Protein AF-A0A1D3TR74-F1 (afdb_monomer_lite)

InterPro domains:
  IPR025962 SdpI/YhfL-like [PF13630] (38-77)

Organism: NCBI:txid1619234

Radius of gyration: 17.68 Å; chains: 1; bounding box: 47×18×44 Å

Structure (mmCIF, N/CA/C/O backbone):
data_AF-A0A1D3TR74-F1
#
_entry.id   AF-A0A1D3TR74-F1
#
loop_
_atom_site.group_PDB
_atom_site.id
_atom_site.type_symbol
_atom_site.label_atom_id
_atom_site.label_alt_id
_atom_site.label_comp_id
_atom_site.label_asym_id
_atom_site.label_entity_id
_atom_site.label_seq_id
_atom_site.pdbx_PDB_ins_code
_atom_site.Cartn_x
_atom_site.Cartn_y
_atom_site.Cartn_z
_atom_site.occupancy
_atom_site.B_iso_or_equiv
_atom_site.auth_seq_id
_atom_site.auth_comp_id
_atom_site.auth_asym_id
_atom_site.auth_atom_id
_atom_site.pdbx_PDB_model_num
ATOM 1 N N . MET A 1 1 ? 33.178 -5.107 -24.279 1.00 56.34 1 MET A N 1
ATOM 2 C CA . MET A 1 1 ? 33.118 -5.502 -22.850 1.00 56.34 1 MET A CA 1
ATOM 3 C C . MET A 1 1 ? 32.377 -4.497 -21.962 1.00 56.34 1 MET A C 1
ATOM 5 O O . MET A 1 1 ? 31.520 -4.932 -21.210 1.00 56.34 1 MET A O 1
ATOM 9 N N . LEU A 1 2 ? 32.611 -3.178 -22.060 1.00 61.88 2 LEU A N 1
ATOM 10 C CA . LEU A 1 2 ? 31.918 -2.174 -21.219 1.00 61.88 2 LEU A CA 1
ATOM 11 C C . LEU A 1 2 ? 30.417 -1.962 -21.533 1.00 61.88 2 LEU A C 1
ATOM 13 O O . LEU A 1 2 ? 29.700 -1.369 -20.730 1.00 61.88 2 LEU A O 1
ATOM 17 N N . THR A 1 3 ? 29.931 -2.429 -22.686 1.00 77.06 3 THR A N 1
ATOM 18 C CA . THR A 1 3 ? 28.529 -2.301 -23.125 1.00 77.06 3 THR A CA 1
ATOM 19 C C . THR A 1 3 ? 27.617 -3.351 -22.501 1.00 77.06 3 THR A C 1
ATOM 21 O O . THR A 1 3 ? 26.504 -3.032 -22.097 1.00 77.06 3 THR A O 1
ATOM 24 N N . GLU A 1 4 ? 28.096 -4.587 -22.371 1.00 79.31 4 GLU A N 1
ATOM 25 C CA . GLU A 1 4 ? 27.287 -5.712 -21.890 1.00 79.31 4 GLU A CA 1
ATOM 26 C C . GLU A 1 4 ? 27.024 -5.615 -20.383 1.00 79.31 4 GLU A C 1
ATOM 28 O O . GLU A 1 4 ? 25.895 -5.814 -19.941 1.00 79.31 4 GLU A O 1
ATOM 33 N N . GLY A 1 5 ? 28.022 -5.177 -19.603 1.00 81.44 5 GLY A N 1
ATOM 34 C CA . GLY A 1 5 ? 27.831 -4.885 -18.178 1.00 81.44 5 GLY A CA 1
ATOM 35 C C . GLY A 1 5 ? 26.832 -3.747 -17.938 1.00 81.44 5 GLY A C 1
ATOM 36 O O . GLY A 1 5 ? 25.994 -3.830 -17.044 1.00 81.44 5 GLY A O 1
ATOM 37 N N . ARG A 1 6 ? 26.852 -2.712 -18.788 1.00 82.38 6 ARG A N 1
ATOM 38 C CA . ARG A 1 6 ? 25.938 -1.564 -18.683 1.00 82.38 6 ARG A CA 1
ATOM 39 C C . ARG A 1 6 ? 24.498 -1.933 -19.054 1.00 82.38 6 ARG A C 1
ATOM 41 O O . ARG A 1 6 ? 23.571 -1.488 -18.385 1.00 82.38 6 ARG A O 1
ATOM 48 N N . LYS A 1 7 ? 24.314 -2.790 -20.065 1.00 82.00 7 LYS A N 1
ATOM 49 C CA . LYS A 1 7 ? 23.007 -3.372 -20.412 1.00 82.00 7 LYS A CA 1
ATOM 50 C C . LYS A 1 7 ? 22.461 -4.205 -19.255 1.00 82.00 7 LYS A C 1
ATOM 52 O O . LYS A 1 7 ? 21.322 -4.001 -18.857 1.00 82.00 7 LYS A O 1
ATOM 57 N N . PHE A 1 8 ? 23.272 -5.095 -18.685 1.00 87.75 8 PHE A N 1
ATOM 58 C CA . PHE A 1 8 ? 22.855 -5.922 -17.554 1.00 87.75 8 PHE A CA 1
ATOM 59 C C . PHE A 1 8 ? 22.390 -5.074 -16.359 1.00 87.75 8 PHE A C 1
ATOM 61 O O . PHE A 1 8 ? 21.285 -5.284 -15.869 1.00 87.75 8 PHE A O 1
ATOM 68 N N . MET A 1 9 ? 23.173 -4.067 -15.952 1.00 84.12 9 MET A N 1
ATOM 69 C CA . MET A 1 9 ? 22.803 -3.149 -14.862 1.00 84.12 9 MET A CA 1
ATOM 70 C C . MET A 1 9 ? 21.517 -2.357 -15.147 1.00 84.12 9 MET A C 1
ATOM 72 O O . MET A 1 9 ? 20.734 -2.105 -14.236 1.00 84.12 9 MET A O 1
ATOM 76 N N . PHE A 1 10 ? 21.284 -1.971 -16.403 1.00 86.25 10 PHE A N 1
ATOM 77 C CA . PHE A 1 10 ? 20.066 -1.269 -16.806 1.00 86.25 10 PHE A CA 1
ATOM 78 C C . PHE A 1 10 ? 18.821 -2.160 -16.664 1.00 86.25 10 PHE A C 1
ATOM 80 O O . PHE A 1 10 ? 17.841 -1.759 -16.037 1.00 86.25 10 PHE A O 1
ATOM 87 N N . TRP A 1 11 ? 18.878 -3.389 -17.186 1.00 85.69 11 TRP A N 1
ATOM 88 C CA . TRP A 1 11 ? 17.761 -4.336 -17.124 1.00 85.69 11 TRP A CA 1
ATOM 89 C C . TRP A 1 11 ? 17.440 -4.780 -15.697 1.00 85.69 11 TRP A C 1
ATOM 91 O O . TRP A 1 11 ? 16.266 -4.852 -15.329 1.00 85.69 11 TRP A O 1
ATOM 101 N N . THR A 1 12 ? 18.458 -5.049 -14.874 1.00 87.62 12 THR A N 1
ATOM 102 C CA . THR A 1 12 ? 18.230 -5.419 -13.472 1.00 87.62 12 THR A CA 1
ATOM 103 C C . THR A 1 12 ? 17.599 -4.270 -12.690 1.00 87.62 12 THR A C 1
ATOM 105 O O . THR A 1 12 ? 16.620 -4.497 -11.981 1.00 87.62 12 THR A O 1
ATOM 108 N N . ASN A 1 13 ? 18.072 -3.034 -12.872 1.00 85.38 13 ASN A N 1
ATOM 109 C CA . ASN A 1 13 ? 17.471 -1.860 -12.239 1.00 85.38 13 ASN A CA 1
ATOM 110 C C . ASN A 1 13 ? 15.999 -1.668 -12.653 1.00 85.38 13 ASN A C 1
ATOM 112 O O . ASN A 1 13 ? 15.140 -1.464 -11.798 1.00 85.38 13 ASN A O 1
ATOM 116 N N . MET A 1 14 ? 15.686 -1.818 -13.944 1.00 85.31 14 MET A N 1
ATOM 117 C CA . MET A 1 14 ? 14.318 -1.687 -14.460 1.00 85.31 14 MET A CA 1
ATOM 118 C C . MET A 1 14 ? 13.358 -2.727 -13.853 1.00 85.31 14 MET A C 1
ATOM 120 O O . MET A 1 14 ? 12.230 -2.393 -13.488 1.00 85.31 14 MET A O 1
ATOM 124 N N . LEU A 1 15 ? 13.819 -3.971 -13.679 1.00 86.38 15 LEU A N 1
ATOM 125 C CA . LEU A 1 15 ? 13.071 -5.027 -12.988 1.00 86.38 15 LEU A CA 1
ATOM 126 C C . LEU A 1 15 ? 12.770 -4.650 -11.532 1.00 86.38 15 LEU A C 1
ATOM 128 O O . LEU A 1 15 ? 11.612 -4.697 -11.111 1.00 86.38 15 LEU A O 1
ATOM 132 N N . PHE A 1 16 ? 13.785 -4.227 -10.775 1.00 85.50 16 PHE A N 1
ATOM 133 C CA . PHE A 1 16 ? 13.610 -3.839 -9.373 1.00 85.50 16 PHE A CA 1
ATOM 134 C C . PHE A 1 16 ? 12.672 -2.638 -9.206 1.00 85.50 16 PHE A C 1
ATOM 136 O O . PHE A 1 16 ? 11.818 -2.660 -8.315 1.00 85.50 16 PHE A O 1
ATOM 143 N N . CYS A 1 17 ? 12.771 -1.633 -10.082 1.00 86.12 17 CYS A N 1
ATOM 144 C CA . CYS A 1 17 ? 11.892 -0.466 -10.055 1.00 86.12 17 CYS A CA 1
ATOM 145 C C . CYS A 1 17 ? 10.416 -0.852 -10.200 1.00 86.12 17 CYS A C 1
ATOM 147 O O . CYS A 1 17 ? 9.591 -0.334 -9.463 1.00 86.12 17 CYS A O 1
ATOM 149 N N . ILE A 1 18 ? 10.071 -1.811 -11.066 1.00 88.62 18 ILE A N 1
ATOM 150 C CA . ILE A 1 18 ? 8.673 -2.228 -11.277 1.00 88.62 18 ILE A CA 1
ATOM 151 C C . ILE A 1 18 ? 8.164 -3.147 -10.155 1.00 88.62 18 ILE A C 1
ATOM 153 O O . ILE A 1 18 ? 6.987 -3.086 -9.786 1.00 88.62 18 ILE A O 1
ATOM 157 N N . MET A 1 19 ? 9.034 -3.976 -9.573 1.00 90.88 19 MET A N 1
ATOM 158 C CA . MET A 1 19 ? 8.646 -4.931 -8.529 1.00 90.88 19 MET A CA 1
ATOM 159 C C . MET A 1 19 ? 8.143 -4.251 -7.250 1.00 90.88 19 MET A C 1
ATOM 161 O O . MET A 1 19 ? 7.145 -4.688 -6.676 1.00 90.88 19 MET A O 1
ATOM 165 N N . VAL A 1 20 ? 8.791 -3.174 -6.804 1.00 90.19 20 VAL A N 1
ATOM 166 C CA . VAL A 1 20 ? 8.421 -2.466 -5.565 1.00 90.19 20 VAL A CA 1
ATOM 167 C C . VAL A 1 20 ? 6.982 -1.910 -5.591 1.00 90.19 20 VAL A C 1
ATOM 169 O O . VAL A 1 20 ? 6.200 -2.267 -4.703 1.00 90.19 20 VAL A O 1
ATOM 172 N N . PRO A 1 21 ? 6.561 -1.090 -6.576 1.00 90.81 21 PRO A N 1
ATOM 173 C CA . PRO A 1 21 ? 5.190 -0.594 -6.649 1.00 90.81 21 PRO A CA 1
ATOM 174 C C . PRO A 1 21 ? 4.183 -1.718 -6.898 1.00 90.81 21 PRO A C 1
ATOM 176 O O . PRO A 1 21 ? 3.086 -1.666 -6.342 1.00 90.81 21 PRO A O 1
ATOM 179 N N . ALA A 1 22 ? 4.549 -2.769 -7.642 1.00 92.25 22 ALA A N 1
ATOM 180 C CA . ALA A 1 22 ? 3.689 -3.938 -7.812 1.00 92.25 22 ALA A CA 1
ATOM 181 C C . ALA A 1 22 ? 3.391 -4.623 -6.465 1.00 92.25 22 ALA A C 1
ATOM 183 O O . ALA A 1 22 ? 2.231 -4.907 -6.162 1.00 92.25 22 ALA A O 1
ATOM 184 N N . ILE A 1 23 ? 4.405 -4.812 -5.614 1.00 93.31 23 ILE A N 1
ATOM 185 C CA . ILE A 1 23 ? 4.232 -5.366 -4.264 1.00 93.31 23 ILE A CA 1
ATOM 186 C C . ILE A 1 23 ? 3.333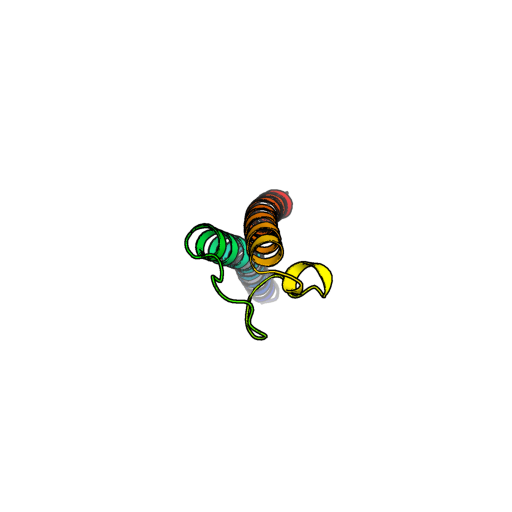 -4.459 -3.412 1.00 93.31 23 ILE A C 1
ATOM 188 O O . ILE A 1 23 ? 2.424 -4.956 -2.746 1.00 93.31 23 ILE A O 1
ATOM 192 N N . ILE A 1 24 ? 3.525 -3.137 -3.463 1.00 91.25 24 ILE A N 1
ATOM 193 C CA . ILE A 1 24 ? 2.686 -2.173 -2.729 1.00 91.25 24 ILE A CA 1
ATOM 194 C C . ILE A 1 24 ? 1.215 -2.278 -3.165 1.00 91.25 24 ILE A C 1
ATOM 196 O O . ILE A 1 24 ? 0.324 -2.307 -2.311 1.00 91.25 24 ILE A O 1
ATOM 200 N N . ILE A 1 25 ? 0.953 -2.390 -4.472 1.00 92.94 25 ILE A N 1
ATOM 201 C CA . ILE A 1 25 ? -0.400 -2.570 -5.017 1.00 92.94 25 ILE A CA 1
ATOM 202 C C . ILE A 1 25 ? -1.004 -3.892 -4.528 1.00 92.94 25 ILE A C 1
ATOM 204 O O . ILE A 1 25 ? -2.144 -3.906 -4.060 1.00 92.94 25 ILE A O 1
ATOM 208 N N . VAL A 1 26 ? -0.250 -4.995 -4.585 1.00 92.88 26 VAL A N 1
ATOM 209 C CA . VAL A 1 26 ? -0.717 -6.313 -4.123 1.00 92.88 26 VAL A CA 1
ATOM 210 C C . VAL A 1 26 ? -1.056 -6.280 -2.633 1.00 92.88 26 VAL A C 1
ATOM 212 O O . VAL A 1 26 ? -2.144 -6.708 -2.245 1.00 92.88 26 VAL A O 1
ATOM 215 N N . ILE A 1 27 ? -0.183 -5.712 -1.796 1.00 90.44 27 ILE A N 1
ATOM 216 C CA . ILE A 1 27 ? -0.428 -5.572 -0.354 1.00 90.44 27 ILE A CA 1
ATOM 217 C C . ILE A 1 27 ? -1.670 -4.709 -0.105 1.00 90.44 27 ILE A C 1
ATOM 219 O O . ILE A 1 27 ? -2.551 -5.108 0.660 1.00 90.44 27 ILE A O 1
ATOM 223 N N . GLY A 1 28 ? -1.790 -3.567 -0.788 1.00 90.06 28 GLY A N 1
ATOM 224 C CA . GLY A 1 28 ? -2.961 -2.696 -0.696 1.00 90.06 28 GLY A CA 1
ATOM 225 C C . GLY A 1 28 ? -4.261 -3.406 -1.095 1.00 90.06 28 GLY A C 1
ATOM 226 O O . GLY A 1 28 ? -5.282 -3.258 -0.419 1.00 90.06 28 GLY A O 1
ATOM 227 N N . ALA A 1 29 ? -4.230 -4.239 -2.140 1.00 90.38 29 ALA A N 1
ATOM 228 C CA . ALA A 1 29 ? -5.379 -5.018 -2.601 1.00 90.38 29 ALA A CA 1
ATOM 229 C C . ALA A 1 29 ? -5.773 -6.111 -1.597 1.00 90.38 29 ALA A C 1
ATOM 231 O O . ALA A 1 29 ? -6.958 -6.265 -1.277 1.00 90.38 29 ALA A O 1
ATOM 232 N N . VAL A 1 30 ? -4.788 -6.829 -1.048 1.00 88.75 30 VAL A N 1
ATOM 233 C CA . VAL A 1 30 ? -5.006 -7.826 0.007 1.00 88.75 30 VAL A CA 1
ATOM 234 C C . VAL A 1 30 ? -5.606 -7.162 1.241 1.00 88.75 30 VAL A C 1
ATOM 236 O O . VAL A 1 30 ? -6.608 -7.654 1.750 1.00 88.75 30 VAL A O 1
ATOM 239 N N . PHE A 1 31 ? -5.081 -6.015 1.675 1.00 85.94 31 PHE A N 1
ATOM 240 C CA . PHE A 1 31 ? -5.586 -5.285 2.843 1.00 85.94 31 PHE A CA 1
ATOM 241 C C . PHE A 1 31 ? -6.969 -4.669 2.599 1.00 85.94 31 PHE A C 1
ATOM 243 O O . PHE A 1 31 ? -7.755 -4.525 3.535 1.00 85.94 31 PHE A O 1
ATOM 250 N N . LYS A 1 32 ? -7.311 -4.340 1.347 1.00 85.50 32 LYS A N 1
ATOM 251 C CA . LYS A 1 32 ? -8.662 -3.903 0.972 1.00 85.50 32 LYS A CA 1
ATOM 252 C C . LYS A 1 32 ? -9.669 -5.056 1.047 1.00 85.50 32 LYS A C 1
ATOM 254 O O . LYS A 1 32 ? -10.785 -4.841 1.515 1.00 85.50 32 LYS A O 1
ATOM 259 N N . LYS A 1 33 ? -9.292 -6.258 0.593 1.00 84.50 33 LYS A N 1
ATOM 260 C CA . LYS A 1 33 ? -10.165 -7.449 0.586 1.00 84.50 33 LYS A CA 1
ATOM 261 C C . LYS A 1 33 ? -10.250 -8.126 1.959 1.00 84.50 33 LYS A C 1
ATOM 263 O O . LYS A 1 33 ? -11.318 -8.571 2.365 1.00 84.50 33 LYS A O 1
ATOM 268 N N . HIS A 1 34 ? -9.137 -8.166 2.679 1.00 85.12 34 HIS A N 1
ATOM 269 C CA . HIS A 1 34 ? -8.984 -8.788 3.990 1.00 85.12 34 HIS A CA 1
ATOM 270 C C . HIS A 1 34 ? -8.355 -7.781 4.961 1.00 85.12 34 HIS A C 1
ATOM 272 O O . HIS A 1 34 ? -7.196 -7.936 5.351 1.00 85.12 34 HIS A O 1
ATOM 278 N N . PRO A 1 35 ? -9.093 -6.725 5.352 1.00 80.44 35 PRO A N 1
ATOM 279 C CA . PRO A 1 35 ? -8.583 -5.782 6.332 1.00 80.44 35 PRO A CA 1
ATOM 280 C C . PRO A 1 35 ? -8.295 -6.518 7.648 1.00 80.44 35 PRO A C 1
ATOM 282 O O . PRO A 1 35 ? -9.057 -7.418 8.024 1.00 80.44 35 PRO A O 1
ATOM 285 N N . PRO A 1 36 ? -7.217 -6.158 8.367 1.00 79.88 36 PRO A N 1
ATOM 286 C CA . PRO A 1 36 ? -6.897 -6.777 9.645 1.00 79.88 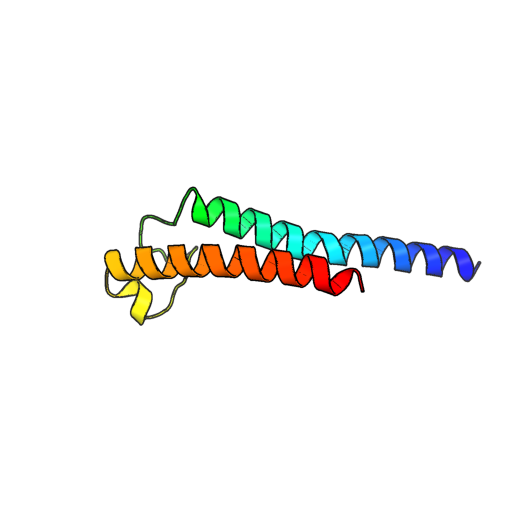36 PRO A CA 1
ATOM 287 C C . PRO A 1 36 ? -8.049 -6.528 10.626 1.00 79.88 36 PRO A C 1
ATOM 289 O O . PRO A 1 36 ? -8.249 -5.412 11.089 1.00 79.88 36 PRO A O 1
ATOM 292 N N . LYS A 1 37 ? -8.828 -7.573 10.927 1.00 74.69 37 LYS A N 1
ATOM 293 C CA . LYS A 1 37 ? -10.081 -7.482 11.707 1.00 74.69 37 LYS A CA 1
ATOM 294 C C . LYS A 1 37 ? -9.871 -7.286 13.207 1.00 74.69 37 LYS A C 1
ATOM 296 O O . LYS A 1 37 ? -10.822 -7.018 13.927 1.00 74.69 37 LYS A O 1
ATOM 301 N N . LYS A 1 38 ? -8.645 -7.486 13.690 1.00 79.00 38 LYS A N 1
ATOM 302 C CA . LYS A 1 38 ? -8.275 -7.338 15.098 1.00 79.00 38 LYS A CA 1
ATOM 303 C C . LYS A 1 38 ? -7.093 -6.390 15.199 1.00 79.00 38 LYS A C 1
ATOM 305 O O . LYS A 1 38 ? -6.151 -6.496 14.404 1.00 79.00 38 LYS A O 1
ATOM 310 N N . ILE A 1 39 ? -7.150 -5.507 16.193 1.00 81.31 39 ILE A N 1
ATOM 311 C CA . ILE A 1 39 ? -6.001 -4.707 16.611 1.00 81.31 39 ILE A CA 1
ATOM 312 C C . ILE A 1 39 ? -4.882 -5.683 16.970 1.00 81.31 39 ILE A C 1
ATOM 314 O O . ILE A 1 39 ? -5.044 -6.542 17.835 1.00 81.31 39 ILE A O 1
ATOM 318 N N . ASN A 1 40 ? -3.771 -5.596 16.251 1.00 80.56 40 ASN A N 1
ATOM 319 C CA . ASN A 1 40 ? -2.623 -6.467 16.445 1.00 80.56 40 ASN A CA 1
ATOM 320 C C . ASN A 1 40 ? -1.332 -5.651 16.284 1.00 80.56 40 ASN A C 1
ATOM 322 O O . ASN A 1 40 ? -1.324 -4.613 15.620 1.00 80.56 40 ASN A O 1
ATOM 326 N N . SER A 1 41 ? -0.239 -6.132 16.882 1.00 72.88 41 SER A N 1
ATOM 327 C CA . SER A 1 41 ? 1.064 -5.451 16.829 1.00 72.88 41 SER A CA 1
ATOM 328 C C . SER A 1 41 ? 1.885 -5.791 15.571 1.00 72.88 41 SER A C 1
ATOM 330 O O . SER A 1 41 ? 2.958 -5.237 15.362 1.00 72.88 41 SER A O 1
ATOM 332 N N . PHE A 1 42 ? 1.399 -6.688 14.707 1.00 73.62 42 PHE A N 1
ATOM 333 C CA . PHE A 1 42 ? 2.176 -7.262 13.603 1.00 73.62 42 PHE A CA 1
ATOM 334 C C . PHE A 1 42 ? 1.865 -6.646 12.229 1.00 73.62 42 PHE A C 1
ATOM 336 O O . PHE A 1 42 ? 2.765 -6.425 11.427 1.00 73.62 42 PHE A O 1
ATOM 343 N N . ALA A 1 43 ? 0.617 -6.276 11.948 1.00 73.94 43 ALA A N 1
ATOM 344 C CA . ALA A 1 43 ? 0.156 -5.802 10.647 1.00 73.94 43 ALA A CA 1
ATOM 345 C C . ALA A 1 43 ? -1.004 -4.801 10.778 1.00 73.94 43 ALA A C 1
ATOM 347 O O . ALA A 1 43 ? -1.910 -4.975 11.595 1.00 73.94 43 ALA A O 1
ATOM 348 N N . GLY A 1 44 ? -0.981 -3.764 9.938 1.00 78.69 44 GLY A N 1
ATOM 349 C CA . GLY A 1 44 ? -1.998 -2.710 9.892 1.00 78.69 44 GLY A CA 1
ATOM 350 C C . GLY A 1 44 ? -1.484 -1.329 10.307 1.00 78.69 44 GLY A C 1
ATOM 351 O O . GLY A 1 44 ? -0.330 -1.162 10.701 1.00 78.69 44 GLY A O 1
ATOM 352 N N . TYR A 1 45 ? -2.350 -0.323 10.210 1.00 79.81 45 TYR A N 1
ATOM 353 C CA . TYR A 1 45 ? -2.038 1.074 10.509 1.00 79.81 45 TYR A CA 1
ATOM 354 C C . TYR A 1 45 ? -2.042 1.334 12.027 1.00 79.81 45 TYR A C 1
ATOM 356 O O . TYR A 1 45 ? -3.056 1.719 12.623 1.00 79.81 45 TYR A O 1
ATOM 364 N N . ARG A 1 46 ? -0.885 1.089 12.655 1.00 80.75 46 ARG A N 1
ATOM 365 C CA . ARG A 1 46 ? -0.652 1.079 14.110 1.00 80.75 46 ARG A CA 1
ATOM 366 C C . ARG A 1 46 ? -0.321 2.462 14.679 1.00 80.75 46 ARG A C 1
ATOM 368 O O . ARG A 1 46 ? 0.752 2.685 15.225 1.00 80.75 46 ARG A O 1
ATOM 375 N N . THR A 1 47 ? -1.243 3.410 14.567 1.00 83.94 47 THR A N 1
ATOM 376 C CA . THR A 1 47 ? -1.140 4.668 15.331 1.00 83.94 47 THR A CA 1
ATOM 377 C C . THR A 1 47 ? -1.931 4.563 16.635 1.00 83.94 47 THR A C 1
ATOM 379 O O . THR A 1 47 ? -2.963 3.890 16.677 1.00 83.94 47 THR A O 1
ATOM 382 N N . VAL A 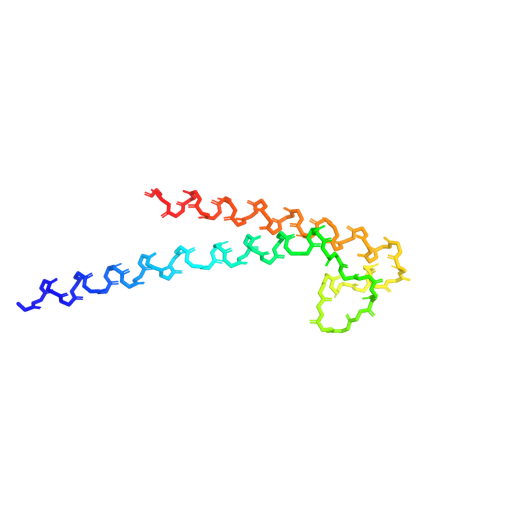1 48 ? -1.494 5.254 17.698 1.00 82.12 48 VAL A N 1
ATOM 383 C CA . VAL A 1 48 ? -2.178 5.267 19.015 1.00 82.12 48 VAL A CA 1
ATOM 384 C C . VAL A 1 48 ? -3.664 5.623 18.869 1.00 82.12 48 VAL A C 1
ATOM 386 O O . VAL A 1 48 ? -4.531 5.010 19.487 1.00 82.12 48 VAL A O 1
ATOM 389 N N . ARG A 1 49 ? -3.979 6.563 17.969 1.00 81.31 49 ARG A N 1
ATOM 390 C CA . ARG A 1 49 ? -5.353 6.980 17.654 1.00 81.31 49 ARG A CA 1
ATOM 391 C C . ARG A 1 49 ? -6.169 5.893 16.942 1.00 81.31 49 ARG A C 1
ATOM 393 O O . ARG A 1 49 ? -7.349 5.742 17.240 1.00 81.31 49 ARG A O 1
ATOM 400 N N . SER A 1 50 ? -5.553 5.148 16.022 1.00 81.56 50 SER A N 1
ATOM 401 C CA . SER A 1 50 ? -6.182 4.038 15.288 1.00 81.56 50 SER A CA 1
ATOM 402 C C . SER A 1 50 ? -6.507 2.862 16.215 1.00 81.56 50 SER A C 1
ATOM 404 O O . SER A 1 50 ? -7.590 2.293 16.141 1.00 81.56 50 SER A O 1
ATOM 406 N N . MET A 1 51 ? -5.619 2.551 17.162 1.00 85.69 51 MET A N 1
ATOM 407 C CA . MET A 1 51 ? -5.771 1.410 18.075 1.00 85.69 51 MET A CA 1
ATOM 408 C C . MET A 1 51 ? -6.707 1.670 19.268 1.00 85.69 51 MET A C 1
ATOM 410 O O . MET A 1 51 ? -6.987 0.751 20.029 1.00 85.69 51 MET A O 1
ATOM 414 N N . LYS A 1 52 ? -7.227 2.895 19.439 1.00 87.62 52 LYS A N 1
ATOM 415 C CA . LYS A 1 52 ? -8.086 3.263 20.582 1.00 87.62 52 LYS A CA 1
ATOM 416 C C . LYS A 1 52 ? -9.452 2.562 20.575 1.00 87.62 52 LYS A C 1
ATOM 418 O O . LYS A 1 52 ? -10.078 2.420 21.619 1.00 87.62 52 LYS A O 1
ATOM 423 N N . SER A 1 53 ? -9.949 2.158 19.406 1.00 89.00 53 SER A N 1
ATOM 424 C CA . SER A 1 53 ? -11.185 1.378 19.281 1.00 89.00 53 SER A CA 1
ATOM 425 C C . SER A 1 53 ? -11.184 0.558 17.997 1.00 89.00 53 SER A C 1
ATOM 427 O O . SER A 1 53 ? -10.574 0.959 17.007 1.00 89.00 53 SER A O 1
ATOM 429 N N . GLN A 1 54 ? -11.938 -0.542 17.973 1.00 86.31 54 GLN A N 1
ATOM 430 C CA . GLN A 1 54 ? -12.053 -1.383 16.778 1.00 86.31 54 GLN A CA 1
ATOM 431 C C . GLN A 1 54 ? -12.616 -0.609 15.570 1.00 86.31 54 GLN A C 1
ATOM 433 O O . GLN A 1 54 ? -12.133 -0.765 14.455 1.00 86.31 54 GLN A O 1
ATOM 438 N N . LYS A 1 55 ? -13.571 0.309 15.788 1.00 87.25 55 LYS A N 1
ATOM 439 C CA . LYS A 1 55 ? -14.118 1.164 14.717 1.00 87.25 55 LYS A CA 1
ATOM 440 C C . LYS A 1 55 ? -13.058 2.092 14.111 1.00 87.25 55 LYS A C 1
ATOM 442 O O . LYS A 1 55 ? -13.011 2.248 12.890 1.00 87.25 55 LYS A O 1
ATOM 447 N N . ALA A 1 56 ? -12.218 2.703 14.951 1.00 88.62 56 ALA A N 1
ATOM 448 C CA . ALA A 1 56 ? -11.121 3.561 14.497 1.00 88.62 56 ALA A CA 1
ATOM 449 C C . ALA A 1 56 ? -10.058 2.752 13.742 1.00 88.62 56 ALA A C 1
ATOM 451 O O . ALA A 1 56 ? -9.602 3.182 12.682 1.00 88.62 56 ALA A O 1
ATOM 452 N N . TRP A 1 57 ? -9.742 1.558 14.243 1.00 89.19 57 TRP A N 1
ATOM 453 C CA . T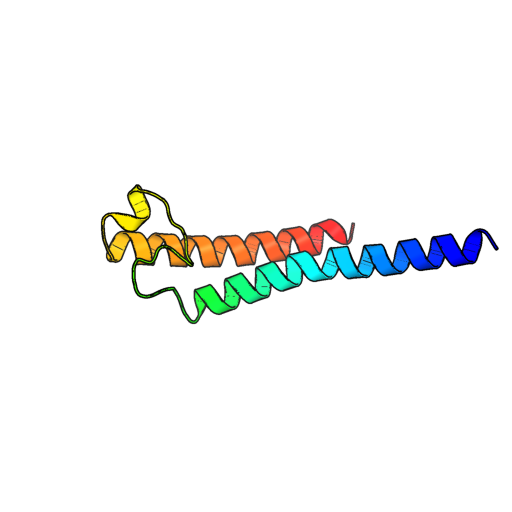RP A 1 57 ? -8.824 0.619 13.612 1.00 89.19 57 TRP A CA 1
ATOM 454 C C . TRP A 1 57 ? -9.313 0.209 12.221 1.00 89.19 57 TRP A C 1
ATOM 456 O O . TRP A 1 57 ? -8.568 0.305 11.243 1.00 89.19 57 TRP A O 1
ATOM 466 N N . ASP A 1 58 ? -10.581 -0.179 12.104 1.00 87.19 58 ASP A N 1
ATOM 467 C CA . ASP A 1 58 ? -11.183 -0.589 10.838 1.00 87.19 58 ASP A CA 1
ATOM 468 C C . ASP A 1 58 ? -11.200 0.559 9.819 1.00 87.19 58 ASP A C 1
ATOM 470 O O . ASP A 1 58 ? -10.906 0.361 8.637 1.00 87.19 58 ASP A O 1
ATOM 474 N N . PHE A 1 59 ? -11.528 1.777 10.263 1.00 89.31 59 PHE A N 1
ATOM 475 C CA . PHE A 1 59 ? -11.512 2.959 9.404 1.00 89.31 59 PHE A CA 1
ATOM 476 C C . PHE A 1 59 ? -10.099 3.275 8.904 1.00 89.31 59 PHE A C 1
ATOM 478 O O . PHE A 1 59 ? -9.894 3.420 7.696 1.00 89.31 59 PHE A O 1
ATOM 485 N N . ALA A 1 60 ? -9.126 3.333 9.813 1.00 89.62 60 ALA A N 1
ATOM 486 C CA . ALA A 1 60 ? -7.750 3.682 9.492 1.00 89.62 60 ALA A CA 1
ATOM 487 C C . ALA A 1 60 ? -7.100 2.657 8.553 1.00 89.62 60 ALA A C 1
ATOM 489 O O . ALA A 1 60 ? -6.461 3.042 7.576 1.00 89.62 60 ALA A O 1
ATOM 490 N N . ASN A 1 61 ? -7.322 1.359 8.784 1.00 89.38 61 ASN A N 1
ATOM 491 C CA . ASN A 1 61 ? -6.800 0.304 7.916 1.00 89.38 61 ASN A CA 1
ATOM 492 C C . ASN A 1 61 ? -7.460 0.306 6.529 1.00 89.38 61 ASN A C 1
ATOM 494 O O . ASN A 1 61 ? -6.761 0.171 5.525 1.00 89.38 61 ASN A O 1
ATOM 498 N N . ARG A 1 62 ? -8.779 0.544 6.432 1.00 88.94 62 ARG A N 1
ATOM 499 C CA . ARG A 1 62 ? -9.457 0.708 5.129 1.00 88.94 62 ARG A CA 1
ATOM 500 C C . ARG A 1 62 ? -8.981 1.940 4.361 1.00 88.94 62 ARG A C 1
ATOM 502 O O . ARG A 1 62 ? -8.966 1.925 3.129 1.00 88.94 62 ARG A O 1
ATOM 509 N N . TYR A 1 63 ? -8.669 3.026 5.063 1.00 91.06 63 TYR A N 1
ATOM 510 C CA . TYR A 1 63 ? -8.131 4.238 4.450 1.00 91.06 63 TYR A CA 1
ATOM 511 C C . TYR A 1 63 ? -6.686 4.025 3.983 1.00 91.06 63 TYR A C 1
ATOM 513 O O . TYR A 1 63 ? -6.365 4.308 2.832 1.00 91.06 63 TYR A O 1
ATOM 521 N N . SER A 1 64 ? -5.850 3.419 4.829 1.00 90.38 64 SER A N 1
ATOM 522 C CA . SER A 1 64 ? -4.469 3.056 4.504 1.00 90.38 64 SER A CA 1
ATOM 523 C C . SER A 1 64 ? -4.384 2.110 3.300 1.00 90.38 64 SER A C 1
ATOM 525 O O . SER A 1 64 ? -3.588 2.361 2.403 1.00 90.38 64 SER A O 1
ATOM 527 N N . ALA A 1 65 ? -5.259 1.101 3.204 1.00 90.75 65 ALA A N 1
ATOM 528 C CA . ALA A 1 65 ? -5.310 0.203 2.046 1.00 90.75 65 ALA A CA 1
ATOM 529 C C . ALA A 1 65 ? -5.626 0.943 0.733 1.00 90.75 65 ALA A C 1
ATOM 531 O O . ALA A 1 65 ? -5.042 0.651 -0.308 1.00 90.75 65 ALA A O 1
ATOM 532 N N . ARG A 1 66 ? -6.530 1.933 0.777 1.00 91.56 66 ARG A N 1
ATOM 533 C CA . ARG A 1 66 ? -6.829 2.789 -0.382 1.00 91.56 66 ARG A CA 1
ATOM 534 C C . ARG A 1 66 ? -5.640 3.665 -0.764 1.00 91.56 66 ARG A C 1
ATOM 536 O O . ARG A 1 66 ? -5.318 3.734 -1.943 1.00 91.56 66 ARG A O 1
ATOM 543 N N . LEU A 1 67 ? -4.974 4.273 0.218 1.00 92.62 67 LEU A N 1
ATOM 544 C CA . LEU A 1 67 ? -3.759 5.054 -0.016 1.00 92.62 67 LEU A CA 1
ATOM 545 C C . LEU A 1 67 ? -2.647 4.207 -0.637 1.00 92.62 67 LEU A C 1
ATOM 547 O O . LEU A 1 67 ? -2.059 4.634 -1.619 1.00 92.62 67 LEU A O 1
ATOM 551 N N . MET A 1 68 ? -2.396 2.999 -0.123 1.00 92.00 68 MET A N 1
ATOM 552 C CA . MET A 1 68 ? -1.387 2.089 -0.680 1.00 92.00 68 MET A CA 1
ATOM 553 C C . MET A 1 68 ? -1.653 1.779 -2.156 1.00 92.00 68 MET A C 1
ATOM 555 O O . MET A 1 68 ? -0.729 1.828 -2.962 1.00 92.00 68 MET A O 1
ATOM 559 N N . LEU A 1 69 ? -2.912 1.526 -2.525 1.00 92.44 69 LEU A N 1
ATOM 560 C CA . LEU A 1 69 ? -3.292 1.309 -3.921 1.00 92.44 69 LEU A CA 1
ATOM 561 C C . LEU A 1 69 ? -3.039 2.549 -4.785 1.00 92.44 69 LEU A C 1
ATOM 563 O O . LEU A 1 69 ? -2.389 2.438 -5.821 1.00 92.44 69 LEU A O 1
ATOM 567 N N . SER A 1 70 ? -3.505 3.725 -4.355 1.00 92.19 70 SER A N 1
ATOM 568 C CA . SER A 1 70 ? -3.306 4.968 -5.108 1.00 92.19 70 SER A CA 1
ATOM 569 C C . SER A 1 70 ? -1.823 5.321 -5.251 1.00 92.19 70 SER A C 1
ATOM 571 O O . SER A 1 70 ? -1.369 5.605 -6.355 1.00 92.19 70 SER A O 1
ATOM 573 N N . CYS A 1 71 ? -1.049 5.257 -4.164 1.00 92.06 71 CYS A N 1
ATOM 574 C CA . CYS A 1 71 ? 0.387 5.531 -4.179 1.00 92.06 71 CYS A CA 1
ATOM 575 C C . CYS A 1 71 ? 1.147 4.531 -5.051 1.00 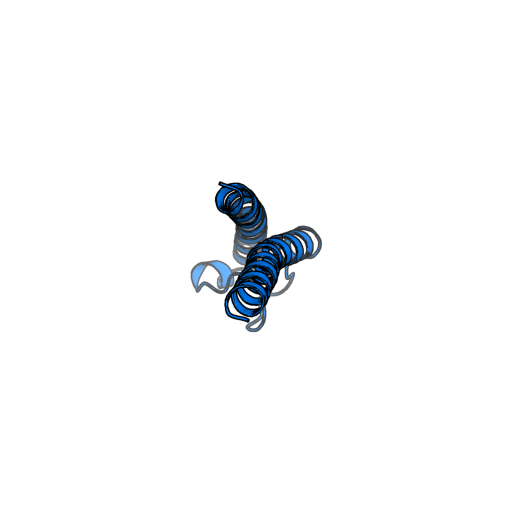92.06 71 CYS A C 1
ATOM 577 O O . CYS A 1 71 ? 2.012 4.947 -5.813 1.00 92.06 71 CYS A O 1
ATOM 579 N N . GLY A 1 72 ? 0.813 3.239 -4.976 1.00 91.62 72 GLY A N 1
ATOM 580 C CA . GLY A 1 72 ? 1.438 2.211 -5.803 1.00 91.62 72 GLY A CA 1
ATOM 581 C C . GLY A 1 72 ? 1.213 2.450 -7.297 1.00 91.62 72 GLY A C 1
ATOM 582 O O . GLY A 1 72 ? 2.160 2.362 -8.072 1.00 91.62 72 GLY A O 1
ATOM 583 N N . VAL A 1 73 ? -0.006 2.831 -7.697 1.00 92.50 73 VAL A N 1
ATOM 584 C CA . VAL A 1 73 ? -0.315 3.184 -9.094 1.00 92.50 73 VAL A CA 1
ATOM 585 C C . VAL A 1 73 ? 0.414 4.459 -9.525 1.00 92.50 73 VAL A C 1
ATOM 587 O O . VAL A 1 73 ? 1.005 4.474 -10.599 1.00 92.50 73 VAL A O 1
ATOM 590 N N . ILE A 1 74 ? 0.427 5.507 -8.691 1.00 93.44 74 ILE A N 1
ATOM 591 C CA . ILE A 1 74 ? 1.136 6.763 -8.992 1.00 93.44 74 ILE A CA 1
ATOM 592 C C . ILE A 1 74 ? 2.635 6.510 -9.183 1.00 93.44 74 ILE A C 1
ATOM 594 O O . ILE A 1 74 ? 3.202 6.969 -10.170 1.00 93.44 74 ILE A O 1
ATOM 598 N N . LEU A 1 75 ? 3.263 5.747 -8.28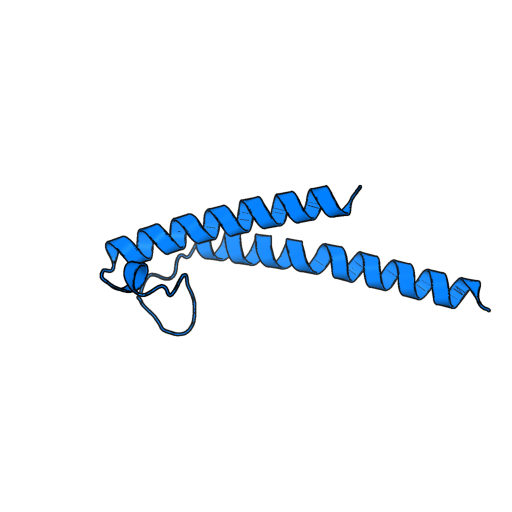4 1.00 90.62 75 LEU A N 1
ATOM 599 C CA . LEU A 1 75 ? 4.668 5.347 -8.401 1.00 90.62 75 LEU A CA 1
ATOM 600 C C . LEU A 1 75 ? 4.922 4.554 -9.683 1.00 90.62 75 LEU A C 1
ATOM 602 O O . LEU A 1 75 ? 5.916 4.809 -10.358 1.00 90.62 75 LEU A O 1
ATOM 606 N N . LEU A 1 76 ? 4.015 3.636 -10.037 1.00 89.44 76 LEU A N 1
ATOM 607 C CA . LEU A 1 76 ? 4.139 2.822 -11.243 1.00 89.44 76 LEU A CA 1
ATOM 608 C C . LEU A 1 76 ? 4.065 3.665 -12.517 1.00 89.44 76 LEU A C 1
ATOM 610 O O . LEU A 1 76 ? 4.803 3.393 -13.452 1.00 89.44 76 LEU A O 1
ATOM 614 N N . VAL A 1 77 ? 3.221 4.695 -12.552 1.00 89.50 77 VAL A N 1
ATOM 615 C CA . VAL A 1 77 ? 3.126 5.607 -13.701 1.00 89.50 77 VAL A CA 1
ATOM 616 C C . VAL A 1 77 ? 4.311 6.573 -13.749 1.00 89.50 77 VAL A C 1
ATOM 618 O O . VAL A 1 77 ? 4.870 6.794 -14.818 1.00 89.50 77 VAL A O 1
ATOM 621 N N . TYR A 1 78 ? 4.719 7.125 -12.604 1.00 88.94 78 TYR A N 1
ATOM 622 C CA . TYR A 1 78 ? 5.804 8.107 -12.528 1.00 88.94 78 TYR A CA 1
ATOM 623 C C . TYR A 1 78 ? 7.149 7.535 -12.990 1.00 88.94 78 TYR A C 1
ATOM 625 O O . TYR A 1 78 ? 7.890 8.204 -13.693 1.00 88.94 78 TYR A O 1
ATOM 633 N N . GLN A 1 79 ? 7.447 6.280 -12.654 1.00 81.69 79 GLN A N 1
ATOM 634 C CA . GLN A 1 79 ? 8.702 5.620 -13.038 1.00 81.69 79 GLN A CA 1
ATOM 635 C C . GLN A 1 79 ? 8.810 5.249 -14.531 1.00 81.69 79 GLN A C 1
ATOM 637 O O . GLN A 1 79 ? 9.816 4.671 -14.932 1.00 81.69 79 GLN A O 1
ATOM 642 N N . GLN A 1 80 ? 7.758 5.469 -15.327 1.00 73.94 80 GLN A N 1
ATOM 643 C CA . GLN A 1 80 ? 7.755 5.210 -16.775 1.00 73.94 80 GLN A CA 1
ATOM 644 C C . GLN A 1 80 ? 8.069 6.472 -17.596 1.00 73.94 80 GLN A C 1
ATOM 646 O O . GLN A 1 80 ? 8.073 6.397 -18.824 1.00 73.94 80 GLN A O 1
ATOM 651 N N . GLN A 1 81 ? 8.282 7.613 -16.932 1.00 65.94 81 GLN A N 1
ATOM 652 C CA . GLN A 1 81 ? 8.705 8.876 -17.543 1.00 65.94 81 GLN A CA 1
ATOM 653 C C . GLN A 1 81 ? 10.202 9.088 -17.345 1.00 65.94 81 GLN A C 1
ATOM 655 O O . GLN A 1 81 ? 10.830 9.619 -18.285 1.00 65.94 81 GLN A O 1
#

Foldseek 3Di:
DVVVVVVVVVVVVVVVLLVVLVVLQVVLVCCLVPPPQDDDPPDADDDPQCNPDSVSVRVRSNVVSVVSNVVSVVSNVVVVD

Sequence (81 aa):
MLTEGRKFMFWTNMLFCIMVPAIIIVIGAVFKKHPPKKINSFAGYRTVRSMKSQKAWDFANRYSARLMLSCGVILLVYQQQ

pLDDT: mean 85.3, std 7.05, range [56.34, 93.44]

Secondary structure (DSSP, 8-state):
-HHHHHHHHHHHHHHHHHHHHHHHHHHHHHHHHS---S--SSSS---TTGGG-HHHHHHHHHHHHHHHHHHHHHHHHHTT-